Protein AF-A0A7J9B0L3-F1 (afdb_monomer)

Mean predicted aligned error: 8.23 Å

Foldseek 3Di:
DPPPFAQPFDEPDDDPDDDPLQVLCCVQQVDGDPDAPPQKDALVVLCVSQPDDDPPDDPSNVSNNVLSVVQSCCDVAAFPDPPPRIGGCVVSVLSPPVVSVRRYNSVNVSVVNQVVQVVVCPDPPHPDGGGHVVVVLVVCCVVPVVSDPPDPDPDDPVVVVD

Organism: NCBI:txid34288

Solvent-accessible surface area (backbone atoms only — not comparable to full-atom values): 9711 Å² total; per-residue (Å²): 125,97,79,78,57,39,55,91,36,46,79,89,77,78,85,81,82,86,70,64,54,54,57,52,29,33,75,61,56,70,49,61,73,95,60,62,74,87,43,29,35,50,49,68,57,51,50,71,74,52,59,95,74,68,90,87,60,53,71,70,56,50,51,24,39,51,44,53,52,53,43,46,46,43,29,67,46,41,51,24,47,89,54,84,58,41,31,61,49,74,57,50,71,48,48,78,45,62,68,66,38,66,45,29,17,54,32,45,54,38,48,54,48,30,51,53,27,54,65,50,37,73,41,95,90,40,93,68,74,48,26,35,57,68,58,54,52,52,51,45,32,72,77,37,62,85,71,42,83,84,72,92,59,82,90,78,61,81,86,75,77,118

pLDDT: mean 83.64, std 11.5, range [45.19, 93.69]

Secondary structure (DSSP, 8-state):
-TT---SSSB-------S--HHHHHHHHHSS--S--SSSEEEHHHHHHHSPPP-TT--HHHHHHHHHHHHHHHIIIIIS---STTEEEGGGGGG-SSHHHHHTB-HHHHHHHHHHHHHHHHTSTT-----S-HHHHHHHHHHH-GGGS----S----TTT--

Sequence (162 aa):
LQLGLLVDGSVLTGSVQSADWRVICYDLLGVIPNNTYGGWVEMAWLRNTFPERGNDSTEVERIRYVQAYILEIIGSYLMLDLSRNLLHLRWLLKLVDFRAAGELSWGSVVLATLYLEMCRATKPNKAKIRGCLSLLQSWARFRFPFLCPRVNHPYTFPLISR

InterPro domains:
  IPR019557 Aminotransferase-like, plant mobile domain [PF10536] (3-151)
  IPR044824 Protein MAINTENANCE OF MERISTEMS-like [PTHR46033] (2-162)

Structure (mmCIF, N/CA/C/O backbone):
data_AF-A0A7J9B0L3-F1
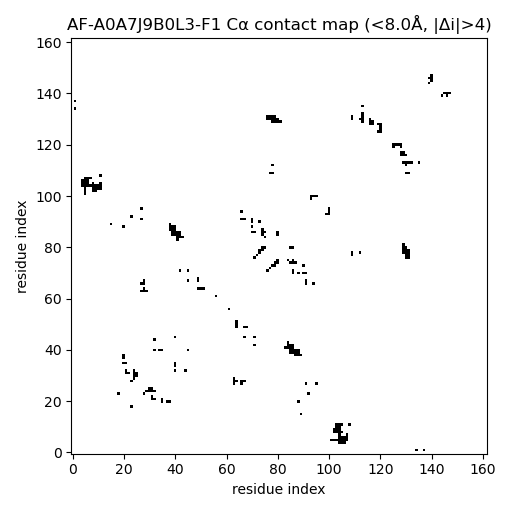#
_entry.id   AF-A0A7J9B0L3-F1
#
loop_
_atom_site.group_PDB
_atom_site.id
_atom_site.type_symbol
_atom_site.label_atom_id
_atom_site.label_alt_id
_atom_site.label_comp_id
_atom_site.label_asym_id
_atom_site.label_entity_id
_atom_site.label_seq_id
_atom_site.pdbx_PDB_ins_code
_atom_site.Cartn_x
_atom_site.Cartn_y
_atom_site.Cartn_z
_atom_site.occupancy
_atom_site.B_iso_or_equiv
_atom_site.auth_seq_id
_atom_site.auth_comp_id
_atom_site.auth_asym_id
_atom_site.auth_atom_id
_atom_site.pdbx_PDB_model_num
ATOM 1 N N . LEU A 1 1 ? -4.421 -9.741 -16.174 1.00 50.06 1 LEU A N 1
ATOM 2 C CA . LEU A 1 1 ? -3.965 -8.765 -15.157 1.00 50.06 1 LEU A CA 1
ATOM 3 C C . LEU A 1 1 ? -3.734 -9.504 -13.845 1.00 50.06 1 LEU A C 1
ATOM 5 O O . LEU A 1 1 ? -4.683 -10.041 -13.303 1.00 50.06 1 LEU A O 1
ATOM 9 N N . GLN A 1 2 ? -2.496 -9.602 -13.366 1.00 66.06 2 GLN A N 1
ATOM 10 C CA . GLN A 1 2 ? -2.118 -10.581 -12.332 1.00 66.06 2 GLN A CA 1
ATOM 11 C C . GLN A 1 2 ? -2.416 -10.147 -10.881 1.00 66.06 2 GLN A C 1
ATOM 13 O O . GLN A 1 2 ? -2.356 -10.977 -9.986 1.00 66.06 2 GLN A O 1
ATOM 18 N N . LEU A 1 3 ? -2.743 -8.869 -10.644 1.00 78.06 3 LEU A N 1
ATOM 19 C CA . LEU A 1 3 ? -3.013 -8.323 -9.301 1.00 78.06 3 LEU A CA 1
ATOM 20 C C . LEU A 1 3 ? -4.484 -7.957 -9.049 1.00 78.06 3 LEU A C 1
ATOM 22 O O . LEU A 1 3 ? -4.805 -7.517 -7.954 1.00 78.06 3 LEU A O 1
ATOM 26 N N . GLY A 1 4 ? -5.361 -8.065 -10.054 1.00 86.31 4 GLY A N 1
ATOM 27 C CA . GLY A 1 4 ? -6.782 -7.706 -9.917 1.00 86.31 4 GLY A CA 1
ATOM 28 C C . GLY A 1 4 ? -7.074 -6.226 -9.616 1.00 86.31 4 GLY A C 1
ATOM 29 O O . GLY A 1 4 ? -8.216 -5.888 -9.333 1.00 86.31 4 GLY A O 1
ATOM 30 N N . LEU A 1 5 ? -6.071 -5.342 -9.669 1.00 88.19 5 LEU A N 1
ATOM 31 C CA . LEU A 1 5 ? -6.245 -3.914 -9.395 1.00 88.19 5 LEU A CA 1
ATOM 32 C C . LEU A 1 5 ? -6.997 -3.216 -10.531 1.00 88.19 5 LEU A C 1
ATOM 34 O O . LEU A 1 5 ? -6.662 -3.397 -11.705 1.00 88.19 5 LEU A O 1
ATOM 38 N N . LEU A 1 6 ? -7.957 -2.368 -10.166 1.00 90.25 6 LEU A N 1
ATOM 39 C CA . LEU A 1 6 ? -8.759 -1.596 -11.107 1.00 90.25 6 LEU A CA 1
ATOM 40 C C . LEU A 1 6 ? -7.909 -0.515 -11.797 1.00 90.25 6 LEU A C 1
ATOM 42 O O . LEU A 1 6 ? -7.252 0.285 -11.129 1.00 90.25 6 LEU A O 1
ATOM 46 N N . VAL A 1 7 ? -7.910 -0.495 -13.134 1.00 89.44 7 VAL A N 1
ATOM 47 C CA . VAL A 1 7 ? -7.192 0.505 -13.953 1.00 89.44 7 VAL A CA 1
ATOM 48 C C . VAL A 1 7 ? -8.134 1.625 -14.397 1.00 89.44 7 VAL A C 1
ATOM 50 O O . VAL A 1 7 ? -7.773 2.792 -14.301 1.00 89.44 7 VAL A O 1
ATOM 53 N N . ASP A 1 8 ? -9.372 1.305 -14.759 1.00 90.50 8 ASP A N 1
ATOM 54 C CA . ASP A 1 8 ? -10.350 2.279 -15.273 1.00 90.50 8 ASP A CA 1
ATOM 55 C C . ASP A 1 8 ? -11.237 2.884 -14.167 1.00 90.50 8 ASP A C 1
ATOM 57 O O . ASP A 1 8 ? -12.397 3.223 -14.382 1.00 90.50 8 ASP A O 1
ATOM 61 N N . GLY A 1 9 ? -10.694 2.974 -12.951 1.00 89.62 9 GLY A N 1
ATOM 62 C CA . GLY A 1 9 ? -11.375 3.546 -11.792 1.00 89.62 9 GLY A CA 1
ATOM 63 C C . GLY A 1 9 ? -11.290 5.071 -11.715 1.00 89.62 9 GLY A C 1
ATOM 64 O O . GLY A 1 9 ? -10.645 5.739 -12.526 1.00 89.62 9 GLY A O 1
A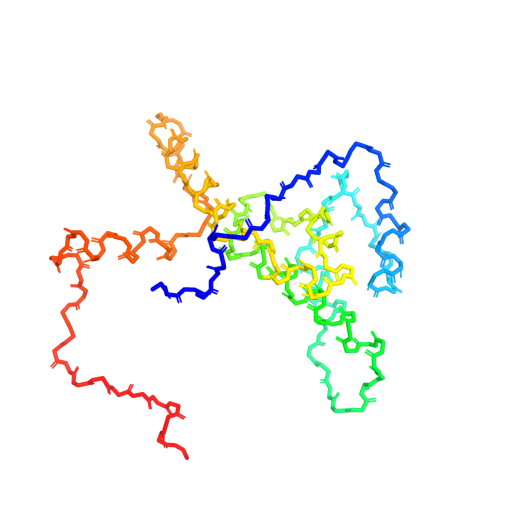TOM 65 N N . SER A 1 10 ? -11.886 5.626 -10.664 1.00 89.81 10 SER A N 1
ATOM 66 C CA . SER A 1 10 ? -11.782 7.049 -10.347 1.00 89.81 10 SER A CA 1
ATOM 67 C C . SER A 1 10 ? -10.334 7.452 -10.036 1.00 89.81 10 SER A C 1
ATOM 69 O O . SER A 1 10 ? -9.545 6.691 -9.459 1.00 89.81 10 SER A O 1
ATOM 71 N N . VAL A 1 11 ? -9.954 8.663 -10.455 1.00 84.31 11 VAL A N 1
ATOM 72 C CA . VAL A 1 11 ? -8.596 9.176 -10.246 1.00 84.31 11 VAL A CA 1
ATOM 73 C C . VAL A 1 11 ? -8.349 9.351 -8.753 1.00 84.31 11 VAL A C 1
ATOM 75 O O . VAL A 1 11 ? -9.135 9.980 -8.045 1.00 84.31 11 VAL A O 1
ATOM 78 N N . LEU A 1 12 ? -7.205 8.855 -8.282 1.00 80.44 12 LEU A N 1
ATOM 79 C CA . LEU A 1 12 ? -6.753 9.081 -6.916 1.00 80.44 12 LEU A CA 1
ATOM 80 C C . LEU A 1 12 ? -6.253 10.529 -6.779 1.00 80.44 12 LEU A C 1
ATOM 82 O O . LEU A 1 12 ? -5.058 10.809 -6.835 1.00 80.44 12 LEU A O 1
ATOM 86 N N . THR A 1 13 ? -7.187 11.468 -6.639 1.00 68.69 13 THR A N 1
ATOM 87 C CA . THR A 1 13 ? -6.906 12.874 -6.337 1.00 68.69 13 THR A CA 1
ATOM 88 C C . THR A 1 13 ? -6.903 13.085 -4.820 1.00 68.69 13 THR A C 1
ATOM 90 O O . THR A 1 13 ? -7.653 12.458 -4.060 1.00 68.69 13 THR A O 1
ATOM 93 N N . GLY A 1 14 ? -5.991 13.925 -4.335 1.00 56.72 14 GLY A N 1
ATOM 94 C CA . GLY A 1 14 ? -5.916 14.272 -2.918 1.00 56.72 14 GLY A CA 1
ATOM 95 C C . GLY A 1 14 ? -4.599 14.936 -2.552 1.00 56.72 14 GLY A C 1
ATOM 96 O O . GLY A 1 14 ? -3.590 14.260 -2.357 1.00 56.72 14 GLY A O 1
ATOM 97 N N . SER A 1 15 ? -4.622 16.262 -2.423 1.00 53.59 15 SER A N 1
ATOM 98 C CA . SER A 1 15 ? -3.609 16.978 -1.653 1.00 53.59 15 SER A CA 1
ATOM 99 C C . SER A 1 15 ? -3.940 16.782 -0.177 1.00 53.59 15 SER A C 1
ATOM 101 O O . SER A 1 15 ? -4.972 17.257 0.286 1.00 53.59 15 SER A O 1
ATOM 103 N N . VAL A 1 16 ? -3.098 16.055 0.558 1.00 59.56 16 VAL A N 1
ATOM 104 C CA . VAL A 1 16 ? -3.222 15.935 2.019 1.00 59.56 16 VAL A CA 1
ATOM 105 C C . VAL A 1 16 ? -2.324 16.986 2.665 1.00 59.56 16 VAL A C 1
ATOM 107 O O . VAL A 1 16 ? -1.353 16.673 3.349 1.00 59.56 16 VAL A O 1
ATOM 110 N N . GLN A 1 17 ? -2.573 18.256 2.351 1.00 51.81 17 GLN A N 1
ATOM 111 C CA . GLN A 1 17 ? -1.905 19.360 3.030 1.00 51.81 17 GLN A CA 1
ATOM 112 C C . GLN A 1 17 ? -2.704 19.651 4.307 1.00 51.81 17 GLN A C 1
ATOM 114 O O . GLN A 1 17 ? -3.838 20.103 4.230 1.00 51.81 17 GLN A O 1
ATOM 119 N N . SER A 1 18 ? -2.110 19.346 5.469 1.00 58.09 18 SER A N 1
ATOM 120 C CA . SER A 1 18 ? -2.652 19.575 6.824 1.00 58.09 18 SER A CA 1
ATOM 121 C C . SER A 1 18 ? -3.698 18.576 7.352 1.00 58.09 18 SER A C 1
ATOM 123 O O . SER A 1 18 ? -4.769 18.959 7.815 1.00 58.09 18 SER A O 1
ATOM 125 N N . ALA A 1 19 ? -3.370 17.285 7.353 1.00 69.06 19 ALA A N 1
ATOM 126 C CA . ALA A 1 19 ? -4.112 16.284 8.118 1.00 69.06 19 ALA A CA 1
ATOM 127 C C . ALA A 1 19 ? -3.502 16.092 9.521 1.00 69.06 19 ALA A C 1
ATOM 129 O O . ALA A 1 19 ? -2.296 15.855 9.630 1.00 69.06 19 ALA A O 1
ATOM 130 N N . ASP A 1 20 ? -4.320 16.136 10.581 1.00 86.31 20 ASP A N 1
ATOM 131 C CA . ASP A 1 20 ? -3.901 15.657 11.904 1.00 86.31 20 ASP A CA 1
ATOM 132 C C . ASP A 1 20 ? -3.884 14.122 11.901 1.00 86.31 20 ASP A C 1
ATOM 134 O O . ASP A 1 20 ? -4.898 13.441 12.074 1.00 86.31 20 ASP A O 1
ATOM 138 N N . TRP A 1 21 ? -2.697 13.568 11.666 1.00 86.62 21 TRP A N 1
ATOM 139 C CA . TRP A 1 21 ? -2.485 12.127 11.574 1.00 86.62 21 TRP A CA 1
ATOM 140 C C . TRP A 1 21 ? -2.813 11.375 12.862 1.00 86.62 21 TRP A C 1
ATOM 142 O O . TRP A 1 21 ? -3.108 10.185 12.795 1.00 86.62 21 TRP A O 1
ATOM 152 N N . ARG A 1 22 ? -2.781 12.037 14.025 1.00 88.25 22 ARG A N 1
ATOM 153 C CA . ARG A 1 22 ? -3.133 11.391 15.293 1.00 88.25 22 ARG A CA 1
ATOM 154 C C . ARG A 1 22 ? -4.634 11.150 15.363 1.00 88.25 22 ARG A C 1
ATOM 156 O O . ARG A 1 22 ? -5.033 10.043 15.708 1.00 88.25 22 ARG A O 1
ATOM 163 N N . VAL A 1 23 ? -5.431 12.149 14.979 1.00 89.19 23 VAL A N 1
ATOM 164 C CA . VAL A 1 23 ? -6.897 12.043 14.907 1.00 89.19 23 VAL A CA 1
ATOM 165 C C . VAL A 1 23 ? -7.299 10.974 13.896 1.00 89.19 23 VAL A C 1
ATOM 167 O O . VAL A 1 23 ? -8.020 10.048 14.240 1.00 89.19 23 VAL A O 1
ATOM 170 N N . ILE A 1 24 ? -6.726 11.008 12.691 1.00 89.56 24 ILE A N 1
ATOM 171 C CA . ILE A 1 24 ? -7.031 10.020 11.642 1.00 89.56 24 ILE A CA 1
ATOM 172 C C . ILE A 1 24 ? -6.706 8.592 12.089 1.00 89.56 24 ILE A C 1
ATOM 174 O O . ILE A 1 24 ? -7.485 7.673 11.843 1.00 89.56 24 ILE A O 1
ATOM 178 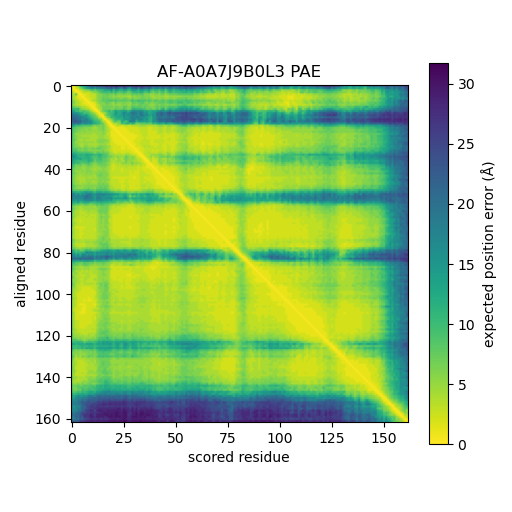N N . CYS A 1 25 ? -5.560 8.385 12.742 1.00 91.00 25 CYS A N 1
ATOM 179 C CA . CYS A 1 25 ? -5.214 7.071 13.276 1.00 91.00 25 CYS A CA 1
ATOM 180 C C . CYS A 1 25 ? -6.152 6.646 14.410 1.00 91.00 25 CYS A C 1
ATOM 182 O O . CYS A 1 25 ? -6.520 5.479 14.482 1.00 91.00 25 CYS A O 1
ATOM 184 N N . TYR A 1 26 ? -6.571 7.564 15.279 1.00 91.88 26 TYR A N 1
ATOM 185 C CA . TYR A 1 26 ? -7.537 7.236 16.321 1.00 91.88 26 TYR A CA 1
ATOM 186 C C . TYR A 1 26 ? -8.896 6.839 15.732 1.00 91.88 26 TYR A C 1
ATOM 188 O O . TYR A 1 26 ? -9.432 5.793 16.088 1.00 91.88 26 TYR A O 1
ATOM 196 N N . ASP A 1 27 ? -9.410 7.611 14.779 1.00 90.88 27 ASP A N 1
ATOM 197 C CA . ASP A 1 27 ? -10.725 7.371 14.185 1.00 90.88 27 ASP A CA 1
ATOM 198 C C . ASP A 1 27 ? -10.749 6.071 13.377 1.00 90.88 27 ASP A C 1
ATOM 200 O O . ASP A 1 27 ? -11.653 5.247 13.532 1.00 90.88 27 ASP A O 1
ATOM 204 N N . LEU A 1 28 ? -9.727 5.855 12.543 1.00 89.69 28 LEU A N 1
ATOM 205 C CA . LEU A 1 28 ? -9.699 4.728 11.613 1.00 89.69 28 LEU A CA 1
ATOM 206 C C . LEU A 1 28 ? -9.062 3.482 12.215 1.00 89.69 28 LEU A C 1
ATOM 208 O O . LEU A 1 28 ? -9.534 2.391 11.959 1.00 89.69 28 LEU A O 1
ATOM 212 N N . LEU A 1 29 ? -8.028 3.599 13.045 1.00 91.19 29 LEU A N 1
ATOM 213 C CA . LEU A 1 29 ? -7.331 2.439 13.614 1.00 91.19 29 LEU A CA 1
ATOM 214 C C . LEU A 1 29 ? -7.649 2.215 15.100 1.00 91.19 29 LEU A C 1
ATOM 216 O O . LEU A 1 29 ? -7.362 1.146 15.633 1.00 91.19 29 LEU A O 1
ATOM 220 N N . GLY A 1 30 ? -8.257 3.183 15.791 1.00 91.69 30 GLY A N 1
ATOM 221 C CA . GLY A 1 30 ? -8.519 3.108 17.234 1.00 91.69 30 GLY A CA 1
ATOM 222 C C . GLY A 1 30 ? -7.285 3.317 18.109 1.00 91.69 30 GLY A C 1
ATOM 223 O O . GLY A 1 30 ? -7.385 3.223 19.330 1.00 91.69 30 GLY A O 1
ATOM 224 N N . VAL A 1 31 ? -6.120 3.567 17.505 1.00 92.19 31 VAL A N 1
ATOM 225 C CA . VAL A 1 31 ? -4.827 3.641 18.192 1.00 92.19 31 VAL A CA 1
ATOM 226 C C . VAL A 1 31 ? -3.996 4.758 17.577 1.00 92.19 31 VAL A C 1
ATOM 228 O O . VAL A 1 31 ? -3.937 4.910 16.360 1.00 92.19 31 VAL A O 1
ATOM 231 N N . ILE A 1 32 ? -3.321 5.530 18.424 1.00 90.94 32 ILE A N 1
ATOM 232 C CA . ILE A 1 32 ? -2.441 6.618 18.000 1.00 90.94 32 ILE A CA 1
ATOM 233 C C . ILE A 1 32 ? -0.995 6.099 17.983 1.00 90.94 32 ILE A C 1
ATOM 235 O O . ILE A 1 32 ? -0.537 5.588 19.006 1.00 90.94 32 ILE A O 1
ATOM 239 N N . PRO A 1 33 ? -0.251 6.227 16.869 1.00 87.38 33 PRO A N 1
ATOM 240 C CA . PRO A 1 33 ? 1.154 5.846 16.831 1.00 87.38 33 PRO A CA 1
ATOM 241 C C . PRO A 1 33 ? 1.987 6.721 17.768 1.00 87.38 33 PRO A C 1
ATOM 243 O O . PRO A 1 33 ? 1.783 7.933 17.841 1.00 87.38 33 PRO A O 1
ATOM 246 N N . ASN A 1 34 ? 2.989 6.121 18.415 1.00 82.69 34 ASN A N 1
ATOM 247 C CA . ASN A 1 34 ? 3.910 6.849 19.295 1.00 82.69 34 ASN A CA 1
ATOM 248 C C . ASN A 1 34 ? 4.740 7.891 18.537 1.00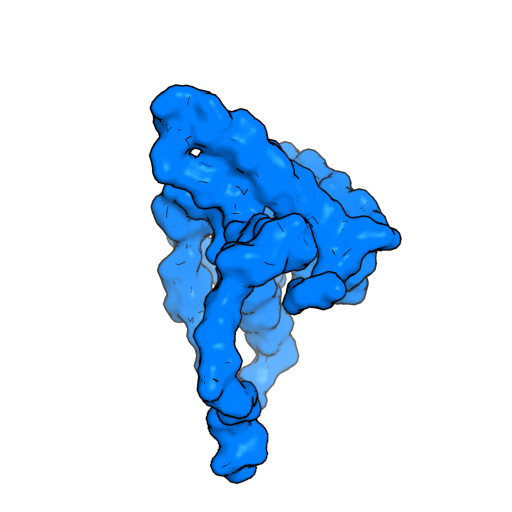 82.69 34 ASN A C 1
ATOM 250 O O . ASN A 1 34 ? 5.130 8.907 19.106 1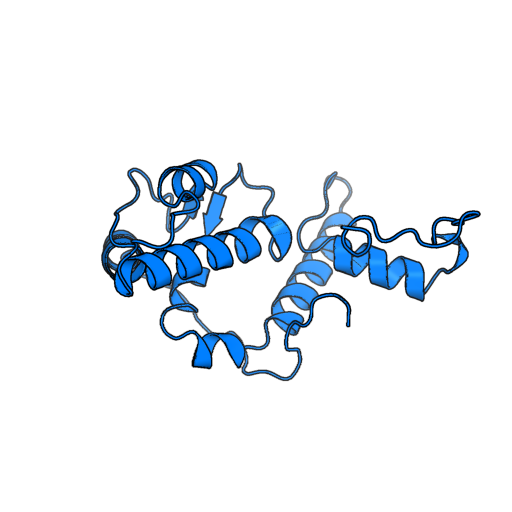.00 82.69 34 ASN A O 1
ATOM 254 N N . ASN A 1 35 ? 5.019 7.637 17.257 1.00 82.69 35 ASN A N 1
ATOM 255 C CA . ASN A 1 35 ? 5.735 8.567 16.405 1.00 82.69 35 ASN A CA 1
ATOM 256 C C . ASN A 1 35 ? 5.145 8.571 14.995 1.00 82.69 35 ASN A C 1
ATOM 258 O O . ASN A 1 35 ? 4.989 7.522 14.369 1.00 82.69 35 ASN A O 1
ATOM 262 N N . THR A 1 36 ? 4.834 9.765 14.498 1.00 82.38 36 THR A N 1
ATOM 263 C CA . THR A 1 36 ? 4.407 9.988 13.117 1.00 82.38 36 THR A CA 1
ATOM 264 C C . THR A 1 36 ? 5.331 11.016 12.484 1.00 82.38 36 THR A C 1
ATOM 266 O O . THR A 1 36 ? 5.266 12.202 12.812 1.00 82.38 36 THR A O 1
ATOM 269 N N . TYR A 1 37 ? 6.174 10.591 11.548 1.00 83.44 37 TYR A N 1
ATOM 270 C CA . TYR A 1 37 ? 7.163 11.460 10.906 1.00 83.44 37 TYR A CA 1
ATOM 271 C C . TYR A 1 37 ? 6.532 12.264 9.762 1.00 83.44 37 TYR A C 1
ATOM 273 O O . TYR A 1 37 ? 6.833 12.031 8.598 1.00 83.44 37 TYR A O 1
ATOM 281 N N . GLY A 1 38 ? 5.592 13.165 10.064 1.00 82.31 38 GLY A N 1
ATOM 282 C CA . GLY A 1 38 ? 4.866 13.921 9.033 1.00 82.31 38 GLY A CA 1
ATOM 283 C C . GLY A 1 38 ? 3.905 13.048 8.218 1.00 82.31 38 GLY A C 1
ATOM 284 O O . GLY A 1 38 ? 3.840 13.159 6.997 1.00 82.31 38 GLY A O 1
ATOM 285 N N . GLY A 1 39 ? 3.188 12.145 8.894 1.00 85.94 39 GLY A N 1
ATOM 286 C CA . GLY A 1 39 ? 2.231 11.2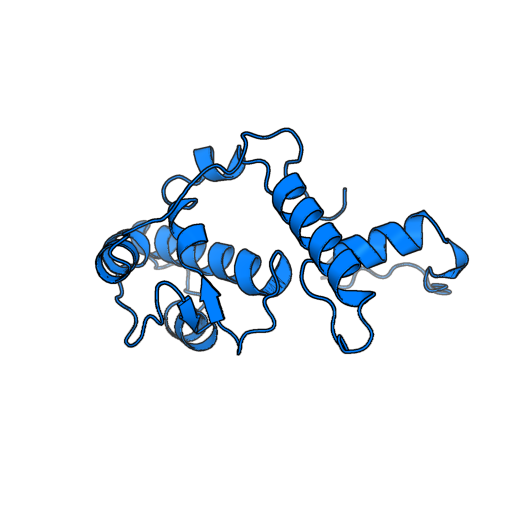24 8.268 1.00 85.94 39 GLY A CA 1
ATOM 287 C C . GLY A 1 39 ? 2.804 9.870 7.879 1.00 85.94 39 GLY A C 1
ATOM 288 O O . GLY A 1 39 ? 2.105 9.075 7.258 1.00 85.94 39 GLY A O 1
ATOM 289 N N . TRP A 1 40 ? 4.050 9.590 8.247 1.00 87.38 40 TRP A N 1
ATOM 290 C CA . TRP A 1 40 ? 4.674 8.285 8.069 1.00 87.38 40 TRP A CA 1
ATOM 291 C C . TRP A 1 40 ? 4.699 7.513 9.384 1.00 87.38 40 TRP A C 1
ATOM 293 O O . TRP A 1 40 ? 5.024 8.089 10.422 1.00 87.38 40 TRP A O 1
ATOM 303 N N . VAL A 1 41 ? 4.398 6.218 9.324 1.00 89.88 41 VAL A N 1
ATOM 304 C CA . VAL A 1 41 ? 4.439 5.295 10.465 1.00 89.88 41 VAL A CA 1
ATOM 305 C C . VAL A 1 41 ? 5.245 4.047 10.115 1.00 89.88 41 VAL A C 1
ATOM 307 O O . VAL A 1 41 ? 5.350 3.677 8.947 1.00 89.88 41 VAL A O 1
ATOM 310 N N . GLU A 1 42 ? 5.837 3.400 11.113 1.00 89.50 42 GLU A N 1
ATOM 311 C CA . GLU A 1 42 ? 6.603 2.168 10.925 1.00 89.50 42 GLU A CA 1
ATOM 312 C C . GLU A 1 42 ? 5.691 0.966 10.644 1.00 89.50 42 GLU A C 1
ATOM 314 O O . GLU A 1 42 ? 4.713 0.726 11.351 1.00 89.50 42 GLU A O 1
ATOM 319 N N . MET A 1 43 ? 6.051 0.150 9.651 1.00 87.94 43 MET A N 1
ATOM 320 C CA . MET A 1 43 ? 5.372 -1.121 9.367 1.00 87.94 43 MET A CA 1
ATOM 321 C C . MET A 1 43 ? 5.433 -2.070 10.566 1.00 87.94 43 MET A C 1
ATOM 323 O O . MET A 1 43 ? 4.472 -2.787 10.826 1.00 87.94 43 MET A O 1
ATOM 327 N N . ALA A 1 44 ? 6.545 -2.071 11.309 1.00 88.88 44 ALA A N 1
ATOM 328 C CA . ALA A 1 44 ? 6.692 -2.894 12.508 1.00 88.88 44 ALA A CA 1
ATOM 329 C C . ALA A 1 44 ? 5.647 -2.527 13.572 1.00 88.88 44 ALA A C 1
ATOM 331 O O . ALA A 1 44 ? 5.019 -3.411 14.148 1.00 88.88 44 ALA A O 1
ATOM 332 N N . TRP A 1 45 ? 5.405 -1.228 13.777 1.00 90.44 45 TRP A N 1
ATOM 333 C CA . TRP A 1 45 ? 4.344 -0.758 14.663 1.00 90.44 45 TRP A CA 1
ATOM 334 C C . TRP A 1 45 ? 2.969 -1.246 14.196 1.00 90.44 45 TRP A C 1
ATOM 336 O O . TRP A 1 45 ? 2.210 -1.775 15.007 1.00 90.44 45 TRP A O 1
ATOM 346 N N . LEU A 1 46 ? 2.667 -1.133 12.898 1.00 90.69 46 LEU A N 1
ATOM 347 C CA . LEU A 1 46 ? 1.376 -1.553 12.346 1.00 90.69 46 LEU A CA 1
ATOM 348 C C . LEU A 1 46 ? 1.127 -3.056 12.567 1.00 90.69 46 LEU A C 1
ATOM 350 O O . LEU A 1 46 ? 0.089 -3.428 13.110 1.00 90.69 46 LEU A O 1
ATOM 354 N N . ARG A 1 47 ? 2.114 -3.903 12.244 1.00 90.00 47 ARG A N 1
ATOM 355 C CA . ARG A 1 47 ? 2.046 -5.364 12.437 1.00 90.00 47 ARG A CA 1
ATOM 356 C C . ARG A 1 47 ? 1.883 -5.767 13.898 1.00 90.00 47 ARG A C 1
ATOM 358 O O . ARG A 1 47 ? 1.092 -6.650 14.206 1.00 90.00 47 ARG A O 1
ATOM 365 N N . ASN A 1 48 ? 2.616 -5.111 14.798 1.00 91.44 48 ASN A N 1
ATOM 366 C CA . ASN A 1 48 ? 2.533 -5.396 16.230 1.00 91.44 48 ASN A CA 1
ATOM 367 C C . ASN A 1 48 ? 1.196 -4.943 16.834 1.00 91.44 48 ASN A C 1
ATOM 369 O O . ASN A 1 48 ? 0.726 -5.546 17.795 1.00 91.44 48 ASN A O 1
ATOM 373 N N . THR A 1 49 ? 0.586 -3.887 16.287 1.00 91.94 49 THR A N 1
ATOM 374 C CA . THR A 1 49 ? -0.683 -3.336 16.790 1.00 91.94 49 THR A CA 1
ATOM 375 C C . THR A 1 49 ? -1.891 -4.136 16.296 1.00 91.94 49 THR A C 1
ATOM 377 O O . THR A 1 49 ? -2.865 -4.299 17.031 1.00 91.94 49 THR A O 1
ATOM 380 N N . PHE A 1 50 ? -1.819 -4.667 15.072 1.00 90.88 50 PHE A N 1
ATOM 381 C CA . PHE A 1 50 ? -2.906 -5.399 14.420 1.00 90.88 50 PHE A CA 1
ATOM 382 C C . PHE A 1 50 ? -2.488 -6.830 14.037 1.00 90.88 50 PHE A C 1
ATOM 384 O O . PHE A 1 50 ? -2.472 -7.159 12.849 1.00 90.88 50 PHE A O 1
ATOM 391 N N . PRO A 1 51 ? -2.152 -7.702 15.010 1.00 86.56 51 PRO A N 1
ATOM 392 C CA . PRO A 1 51 ? -1.918 -9.111 14.718 1.00 86.56 51 PRO A CA 1
ATOM 393 C C . PRO A 1 51 ? -3.208 -9.777 14.225 1.00 86.56 51 PRO A C 1
ATOM 395 O O . PRO A 1 51 ? -4.313 -9.315 14.518 1.00 86.56 51 PRO A O 1
ATOM 398 N N . GLU A 1 52 ? -3.070 -10.879 13.490 1.00 79.69 52 GLU A N 1
ATOM 399 C CA . GLU A 1 52 ? -4.202 -11.687 13.035 1.00 79.69 52 GLU A CA 1
ATOM 400 C C . GLU A 1 52 ? -5.011 -12.173 14.251 1.00 79.69 52 GLU A C 1
ATOM 402 O O . GLU A 1 52 ? -4.480 -12.833 15.148 1.00 79.69 52 GLU A O 1
ATOM 407 N N . ARG A 1 53 ? -6.282 -11.760 14.332 1.00 78.25 53 ARG A N 1
ATOM 408 C CA . ARG A 1 53 ? -7.165 -12.050 15.472 1.00 78.25 53 ARG A CA 1
ATOM 409 C C . ARG A 1 53 ? -8.108 -13.208 15.160 1.00 78.25 53 ARG A C 1
ATOM 411 O O . ARG A 1 53 ? -8.524 -13.389 14.021 1.00 78.25 53 ARG A O 1
ATOM 418 N N . GLY A 1 54 ? -8.480 -13.951 16.203 1.00 72.25 54 GLY A N 1
ATOM 419 C CA . GLY A 1 54 ? -9.477 -15.020 16.129 1.00 72.25 54 GLY A CA 1
ATOM 420 C C . GLY A 1 54 ? -10.905 -14.521 15.861 1.00 72.25 54 GLY A C 1
ATOM 421 O O . GLY A 1 54 ? -11.181 -13.317 15.814 1.00 72.25 54 GLY A O 1
ATOM 422 N N . ASN A 1 55 ? -11.830 -15.472 15.709 1.00 77.69 55 ASN A N 1
ATOM 423 C CA . ASN A 1 55 ? -13.219 -15.217 15.304 1.00 77.69 55 ASN A CA 1
ATOM 424 C C . ASN A 1 55 ? -14.024 -14.341 16.284 1.00 77.69 55 ASN A C 1
ATOM 426 O O . ASN A 1 55 ? -15.022 -13.748 15.873 1.00 77.69 55 ASN A O 1
ATOM 430 N N . ASP A 1 56 ? -13.568 -14.185 17.526 1.00 83.69 56 ASP A N 1
ATOM 431 C CA . ASP A 1 56 ? -14.279 -13.472 18.600 1.00 83.69 56 ASP A CA 1
ATOM 432 C C . ASP A 1 56 ? -14.154 -11.935 18.528 1.00 83.69 56 ASP A C 1
ATOM 434 O O . ASP A 1 56 ? -14.547 -11.222 19.449 1.00 83.69 56 ASP A O 1
ATOM 438 N N . SER A 1 57 ? -13.596 -11.400 17.439 1.00 87.19 57 SER A N 1
ATOM 439 C CA . SER A 1 57 ? -13.442 -9.957 17.219 1.00 87.19 57 SER A CA 1
ATOM 440 C C . SER A 1 57 ? -14.769 -9.254 16.919 1.00 87.19 57 SER A C 1
ATOM 442 O O . SER A 1 57 ? -15.596 -9.747 16.145 1.00 87.19 57 SER A O 1
ATOM 444 N N . THR A 1 58 ? -14.936 -8.053 17.476 1.00 91.31 58 THR A N 1
ATOM 445 C CA . THR A 1 58 ? -16.057 -7.160 17.145 1.00 91.31 58 THR A CA 1
ATOM 446 C C . THR A 1 58 ? -15.958 -6.653 15.702 1.00 91.31 58 THR A C 1
ATOM 448 O O . THR A 1 58 ? -14.876 -6.612 15.112 1.00 91.31 58 THR A O 1
ATOM 451 N N . GLU A 1 59 ? -17.077 -6.216 15.117 1.00 90.94 59 GLU A N 1
ATOM 452 C CA . GLU A 1 59 ? -17.101 -5.671 13.750 1.00 90.94 59 GLU A CA 1
ATOM 453 C C . GLU A 1 59 ? -16.127 -4.493 13.572 1.00 90.94 59 GLU A C 1
ATOM 455 O O . GLU A 1 59 ? -15.362 -4.456 12.609 1.00 90.94 59 GLU A O 1
ATOM 460 N N . VAL A 1 60 ? -16.079 -3.580 14.547 1.00 91.12 60 VAL A N 1
ATOM 461 C CA . VAL A 1 60 ? -15.169 -2.424 14.541 1.00 91.12 60 VAL A CA 1
ATOM 462 C C . VAL A 1 60 ? -13.704 -2.865 14.531 1.00 91.12 60 VAL A C 1
ATOM 464 O O . VAL A 1 60 ? -12.886 -2.302 13.804 1.00 91.12 60 VAL A O 1
ATOM 467 N N . GLU A 1 61 ? -13.350 -3.888 15.307 1.00 91.25 61 GLU A N 1
ATOM 468 C CA . GLU A 1 61 ? -11.985 -4.422 15.329 1.00 91.25 61 GLU A CA 1
ATOM 469 C C . GLU A 1 61 ? -11.611 -5.103 14.013 1.00 91.25 61 GLU A C 1
ATOM 471 O O . GLU A 1 61 ? -10.474 -4.961 13.562 1.00 91.25 61 GLU A O 1
ATOM 476 N N . ARG A 1 62 ? -12.560 -5.789 13.366 1.00 90.94 62 ARG A N 1
ATOM 477 C CA . ARG A 1 62 ? -12.349 -6.381 12.037 1.00 90.94 62 ARG A CA 1
ATOM 478 C C . ARG A 1 62 ? -12.121 -5.306 10.983 1.00 90.94 62 ARG A C 1
ATOM 480 O O . ARG A 1 62 ? -11.183 -5.429 10.204 1.00 90.94 62 ARG A O 1
ATOM 487 N N . ILE A 1 63 ? -12.920 -4.238 10.983 1.00 92.38 63 ILE A N 1
ATOM 488 C CA . ILE A 1 63 ? -12.741 -3.104 10.063 1.00 92.38 63 ILE A CA 1
ATOM 489 C C . ILE A 1 63 ? -11.347 -2.490 10.239 1.00 92.38 63 ILE A C 1
ATOM 491 O O . ILE A 1 63 ? -10.618 -2.346 9.258 1.00 92.38 63 ILE A O 1
ATOM 495 N N . ARG A 1 64 ? -10.938 -2.217 11.485 1.00 93.19 64 ARG A N 1
ATOM 496 C CA . ARG A 1 64 ? -9.608 -1.672 11.817 1.00 93.19 64 ARG A CA 1
ATOM 497 C C . ARG A 1 64 ? -8.475 -2.583 11.357 1.00 93.19 64 ARG A C 1
ATOM 499 O O . ARG A 1 64 ? -7.505 -2.116 10.763 1.00 93.19 64 ARG A O 1
ATOM 506 N N . TYR A 1 65 ? -8.614 -3.887 11.593 1.00 92.75 65 TYR A N 1
ATOM 507 C CA . TYR A 1 65 ? -7.660 -4.887 11.123 1.00 92.75 65 TYR A CA 1
ATOM 508 C C . TYR A 1 65 ? -7.553 -4.881 9.594 1.00 92.75 65 TYR A C 1
ATOM 510 O O . TYR A 1 65 ? -6.449 -4.815 9.061 1.00 92.75 65 TYR A O 1
ATOM 518 N N . VAL A 1 66 ? -8.680 -4.871 8.875 1.00 92.88 66 VAL A N 1
ATOM 519 C CA . VAL A 1 66 ? -8.692 -4.831 7.405 1.00 92.88 66 VAL A CA 1
ATOM 520 C C . VAL A 1 66 ? -8.066 -3.535 6.880 1.00 92.88 66 VAL A C 1
ATOM 522 O O . VAL A 1 66 ? -7.284 -3.580 5.930 1.00 92.88 66 VAL A O 1
ATOM 525 N N . GLN A 1 67 ? -8.337 -2.386 7.507 1.00 93.69 67 GLN A N 1
ATOM 526 C CA . GLN A 1 67 ? -7.703 -1.112 7.149 1.00 93.69 67 GLN A CA 1
ATOM 527 C C . GLN A 1 67 ? -6.184 -1.163 7.331 1.00 93.69 67 GLN A C 1
ATOM 529 O O . GLN A 1 67 ? -5.453 -0.779 6.418 1.00 93.69 67 GLN A O 1
ATOM 534 N N . ALA A 1 68 ? -5.700 -1.673 8.467 1.00 93.44 68 ALA A N 1
ATOM 535 C CA . ALA A 1 68 ? -4.273 -1.862 8.716 1.00 93.44 68 ALA A CA 1
ATOM 536 C C . ALA A 1 68 ? -3.646 -2.843 7.710 1.00 93.44 68 ALA A C 1
ATOM 538 O O . ALA A 1 68 ? -2.605 -2.553 7.126 1.00 93.44 68 ALA A O 1
ATOM 539 N N . TYR A 1 69 ? -4.310 -3.962 7.437 1.00 92.56 69 TYR A N 1
ATOM 540 C CA . TYR A 1 69 ? -3.827 -4.982 6.513 1.00 92.56 69 TYR A CA 1
ATOM 541 C C . TYR A 1 69 ? -3.706 -4.461 5.072 1.00 92.56 69 TYR A C 1
ATOM 543 O O . TYR A 1 69 ? -2.666 -4.613 4.430 1.00 92.56 69 TYR A O 1
ATOM 551 N N . ILE A 1 70 ? -4.732 -3.773 4.558 1.00 92.69 70 ILE A N 1
ATOM 552 C CA . ILE A 1 70 ? -4.683 -3.171 3.217 1.00 92.69 70 ILE A CA 1
ATOM 553 C C . ILE A 1 70 ? -3.623 -2.065 3.164 1.00 92.69 70 ILE A C 1
ATOM 555 O O . ILE A 1 70 ? -2.870 -1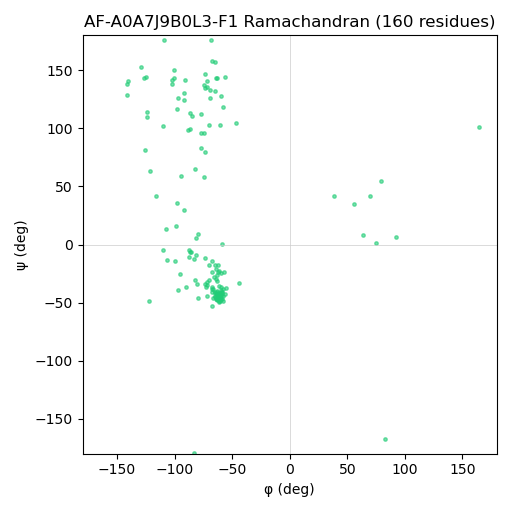.976 2.192 1.00 92.69 70 ILE A O 1
ATOM 559 N N . LEU A 1 71 ? -3.523 -1.239 4.209 1.00 92.25 71 LEU A N 1
ATOM 560 C CA . LEU A 1 71 ? -2.493 -0.208 4.321 1.00 92.25 71 LEU A CA 1
ATOM 561 C C . LEU A 1 71 ? -1.080 -0.809 4.266 1.00 92.25 71 LEU A C 1
ATOM 563 O O . LEU A 1 71 ? -0.200 -0.263 3.591 1.00 92.25 71 LEU A O 1
ATOM 567 N N . GLU A 1 72 ? -0.873 -1.952 4.921 1.00 90.69 72 GLU A N 1
ATOM 568 C CA . GLU A 1 72 ? 0.370 -2.708 4.852 1.00 90.69 72 GLU A CA 1
ATOM 569 C C . GLU A 1 72 ? 0.645 -3.206 3.430 1.00 90.69 72 GLU A C 1
ATOM 571 O O . GLU A 1 72 ? 1.749 -2.995 2.928 1.00 90.69 72 GLU A O 1
ATOM 576 N N . ILE A 1 73 ? -0.332 -3.807 2.743 1.00 90.12 73 ILE A N 1
ATOM 577 C CA . ILE A 1 73 ? -0.178 -4.256 1.347 1.00 90.12 73 ILE A CA 1
ATOM 578 C C . ILE A 1 73 ? 0.210 -3.084 0.438 1.00 90.12 73 ILE A C 1
ATOM 580 O O . ILE A 1 73 ? 1.122 -3.200 -0.388 1.00 90.12 73 ILE A O 1
ATOM 584 N N . ILE A 1 74 ? -0.444 -1.930 0.601 1.00 89.56 74 ILE A N 1
ATOM 585 C CA . ILE A 1 74 ? -0.134 -0.740 -0.191 1.00 89.56 74 ILE A CA 1
ATOM 586 C C . ILE A 1 74 ? 1.311 -0.298 0.061 1.00 89.56 74 ILE A C 1
ATOM 588 O O . ILE A 1 74 ? 2.052 -0.096 -0.898 1.00 89.56 74 ILE A O 1
ATOM 592 N N . GLY A 1 75 ? 1.733 -0.169 1.320 1.00 87.19 75 GLY A N 1
ATOM 593 C CA . GLY A 1 75 ? 3.068 0.333 1.665 1.00 87.19 75 GLY A CA 1
ATOM 594 C C . GLY A 1 75 ? 4.213 -0.652 1.405 1.00 87.19 75 GLY A C 1
ATOM 595 O O . GLY A 1 75 ? 5.311 -0.236 1.037 1.00 87.19 75 GLY A O 1
ATOM 596 N N . SER A 1 76 ? 3.971 -1.949 1.585 1.00 85.19 76 SER A N 1
ATOM 597 C CA . SER A 1 76 ? 5.005 -2.990 1.521 1.00 85.19 76 SER A CA 1
ATOM 598 C C . SER A 1 76 ? 5.118 -3.667 0.158 1.00 85.19 76 SER A C 1
ATOM 600 O O . SER A 1 76 ? 6.186 -4.171 -0.172 1.00 85.19 76 SER A O 1
ATOM 602 N N . TYR A 1 77 ? 4.053 -3.688 -0.645 1.00 86.81 77 TYR A N 1
ATOM 603 C CA . TYR A 1 77 ? 4.039 -4.444 -1.897 1.00 86.81 77 TYR A CA 1
ATOM 604 C C . TYR A 1 77 ? 3.738 -3.572 -3.117 1.00 86.81 77 TYR A C 1
ATOM 606 O O . TYR A 1 77 ? 4.463 -3.623 -4.113 1.00 86.81 77 TYR A O 1
ATOM 614 N N . LEU A 1 78 ? 2.689 -2.747 -3.056 1.00 87.88 78 LEU A N 1
ATOM 615 C CA . LEU A 1 78 ? 2.252 -1.956 -4.212 1.00 87.88 78 LEU A CA 1
ATOM 616 C C . LEU A 1 78 ? 3.109 -0.703 -4.424 1.00 87.88 78 LEU A C 1
ATOM 618 O O . LEU A 1 78 ? 3.561 -0.427 -5.536 1.00 87.88 78 LEU A O 1
ATOM 622 N N . MET A 1 79 ? 3.359 0.025 -3.341 1.00 83.12 79 MET A N 1
ATOM 623 C CA . MET A 1 79 ? 4.084 1.293 -3.300 1.00 83.12 79 MET A CA 1
ATOM 624 C C . MET A 1 79 ? 5.364 1.147 -2.482 1.00 83.12 79 MET A C 1
ATOM 626 O O . MET A 1 79 ? 5.671 2.030 -1.687 1.00 83.12 79 MET A O 1
ATOM 630 N N . LEU A 1 80 ? 6.079 0.025 -2.660 1.00 74.00 80 LEU A N 1
ATOM 631 C CA . LEU A 1 80 ? 7.275 -0.315 -1.889 1.00 74.00 80 LEU A CA 1
ATOM 632 C C . LEU A 1 80 ? 8.222 0.888 -1.804 1.00 74.00 80 LEU A C 1
ATOM 634 O O . LEU A 1 80 ? 8.931 1.226 -2.760 1.00 74.00 80 LEU A O 1
ATOM 638 N N . ASP A 1 81 ? 8.246 1.516 -0.634 1.00 69.12 81 ASP A N 1
ATOM 639 C CA . ASP A 1 81 ? 9.080 2.669 -0.366 1.00 69.12 81 ASP A CA 1
ATOM 640 C C . ASP A 1 81 ? 10.346 2.185 0.354 1.00 69.12 81 ASP A C 1
ATOM 642 O O . ASP A 1 81 ? 10.295 1.683 1.467 1.00 69.12 81 ASP A O 1
ATOM 646 N N . LEU A 1 82 ? 11.529 2.357 -0.250 1.00 60.28 82 LEU A N 1
ATOM 647 C CA . LEU A 1 82 ? 12.837 2.102 0.381 1.00 60.28 82 LEU A CA 1
ATOM 648 C C . LEU A 1 82 ? 13.101 2.924 1.663 1.00 60.28 82 LEU A C 1
ATOM 650 O O . LEU A 1 82 ? 14.194 2.837 2.225 1.00 60.28 82 LEU A O 1
ATOM 654 N N . SER A 1 83 ? 12.161 3.766 2.107 1.00 58.41 83 SER A N 1
ATOM 655 C CA . SER A 1 83 ? 12.328 4.520 3.342 1.00 58.41 83 SER A CA 1
ATOM 656 C C . SER A 1 83 ? 12.072 3.579 4.518 1.00 58.41 83 SER A C 1
ATOM 658 O O . SER A 1 83 ? 10.941 3.336 4.892 1.00 58.41 83 SER A O 1
ATOM 660 N N . ARG A 1 84 ? 13.141 3.002 5.081 1.00 58.94 84 ARG A N 1
ATOM 661 C CA . ARG A 1 84 ? 13.218 2.496 6.471 1.00 58.94 84 ARG A CA 1
ATOM 662 C C . ARG A 1 84 ? 11.957 1.796 7.029 1.00 58.94 84 ARG A C 1
ATOM 664 O O . ARG A 1 84 ? 11.607 2.029 8.178 1.00 58.94 84 ARG A O 1
ATOM 671 N N . ASN A 1 85 ? 11.280 0.949 6.252 1.00 76.88 85 ASN A N 1
ATOM 672 C CA . ASN A 1 85 ? 10.032 0.295 6.671 1.00 76.88 85 ASN A CA 1
ATOM 673 C C . ASN A 1 85 ? 8.928 1.277 7.121 1.00 76.88 85 ASN A C 1
ATOM 675 O O . ASN A 1 85 ? 8.171 0.970 8.038 1.00 76.88 85 ASN A O 1
ATOM 679 N N . LEU A 1 86 ? 8.839 2.452 6.498 1.00 83.44 86 LEU A N 1
ATOM 680 C CA . LEU A 1 86 ? 7.809 3.450 6.758 1.00 83.44 86 LEU A CA 1
ATOM 681 C C . LEU A 1 86 ? 6.715 3.383 5.691 1.00 83.44 86 LEU A C 1
ATOM 683 O O . LEU A 1 86 ? 6.977 3.180 4.507 1.00 83.44 86 LEU A O 1
ATOM 687 N N . LEU A 1 87 ? 5.476 3.603 6.113 1.00 86.69 87 LEU A N 1
ATOM 688 C CA . LEU A 1 87 ? 4.307 3.701 5.248 1.00 86.69 87 LEU A CA 1
ATOM 689 C C . LEU A 1 87 ? 3.597 5.029 5.493 1.00 86.69 87 LEU A C 1
ATOM 691 O O . LEU A 1 87 ? 3.551 5.530 6.616 1.00 86.69 87 LEU A O 1
ATOM 695 N N . HIS A 1 88 ? 3.049 5.615 4.434 1.00 88.12 88 HIS A N 1
ATOM 696 C CA . HIS A 1 88 ? 2.404 6.918 4.519 1.00 88.12 88 HIS A CA 1
ATOM 697 C C . HIS A 1 88 ? 0.899 6.774 4.802 1.00 88.12 88 HIS A C 1
ATOM 699 O O . HIS A 1 88 ? 0.163 6.180 4.017 1.00 88.12 88 HIS A O 1
ATOM 705 N N . LEU A 1 89 ? 0.410 7.411 5.865 1.00 88.75 89 LEU A N 1
ATOM 706 C CA . LEU A 1 89 ? -0.976 7.345 6.349 1.00 88.75 89 LEU A CA 1
ATOM 707 C C . LEU A 1 89 ? -2.013 7.944 5.384 1.00 88.75 89 LEU A C 1
ATOM 709 O O . LEU A 1 89 ? -3.185 7.617 5.467 1.00 88.75 89 LEU A O 1
ATOM 713 N N . ARG A 1 90 ? -1.614 8.767 4.405 1.00 88.25 90 ARG A N 1
ATOM 714 C CA . ARG A 1 90 ? -2.478 9.182 3.275 1.00 88.25 90 ARG A CA 1
ATOM 715 C C . ARG A 1 90 ? -3.289 8.043 2.644 1.00 88.25 90 ARG A C 1
ATOM 717 O O . ARG A 1 90 ? -4.378 8.300 2.150 1.00 88.25 90 ARG A O 1
ATOM 724 N N . TRP A 1 91 ? -2.755 6.820 2.609 1.00 88.12 91 TRP A N 1
ATOM 725 C CA . TRP A 1 91 ? -3.465 5.681 2.030 1.00 88.12 91 TRP A CA 1
ATOM 726 C C . TRP A 1 91 ? -4.618 5.235 2.928 1.00 88.12 91 TRP A C 1
ATOM 728 O O . TRP A 1 91 ? -5.662 4.862 2.415 1.00 88.12 91 TRP A O 1
ATOM 738 N N . LEU A 1 92 ? -4.473 5.381 4.247 1.00 90.06 92 LEU A N 1
ATOM 739 C CA . LEU A 1 92 ? -5.517 5.101 5.230 1.00 90.06 92 LEU A CA 1
ATOM 740 C C . LEU A 1 92 ? -6.747 5.999 5.025 1.00 90.06 92 LEU A C 1
ATOM 742 O O . LEU A 1 92 ? -7.871 5.524 5.121 1.00 90.06 92 LEU A O 1
ATOM 746 N N . LEU A 1 93 ? -6.552 7.262 4.621 1.00 89.12 93 LEU A N 1
ATOM 747 C CA . LEU A 1 93 ? -7.654 8.169 4.258 1.00 89.12 93 LEU A CA 1
ATOM 748 C C . LEU A 1 93 ? -8.487 7.673 3.069 1.00 89.12 93 LEU A C 1
ATOM 750 O O . LEU A 1 93 ? -9.628 8.087 2.900 1.00 89.12 93 LEU A O 1
ATOM 754 N N . LYS A 1 94 ? -7.923 6.808 2.221 1.00 89.50 94 LYS A N 1
ATOM 755 C CA . LYS A 1 94 ? -8.650 6.184 1.110 1.00 89.50 94 LYS A CA 1
ATOM 756 C C . LYS A 1 94 ? -9.368 4.902 1.526 1.00 89.50 94 LYS A C 1
ATOM 758 O O . LYS A 1 94 ? -10.094 4.358 0.711 1.00 89.50 94 LYS A O 1
ATOM 763 N N . LEU A 1 95 ? -9.189 4.447 2.767 1.00 90.19 95 LEU A N 1
ATOM 764 C CA . LEU A 1 95 ? -9.785 3.232 3.328 1.00 90.19 95 LEU A CA 1
ATOM 765 C C . LEU A 1 95 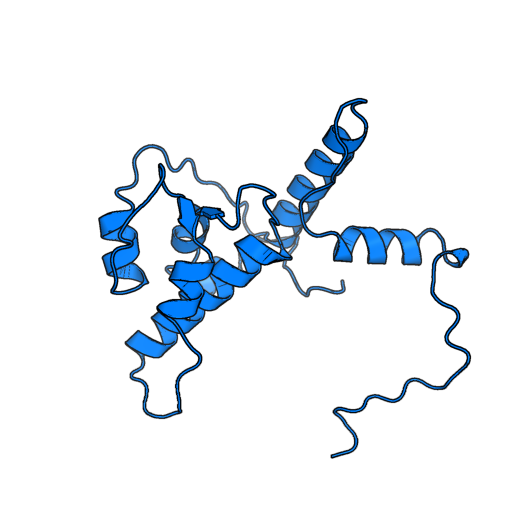? -10.896 3.534 4.348 1.00 90.19 95 LEU A C 1
ATOM 767 O O . LEU A 1 95 ? -11.296 2.642 5.090 1.00 90.19 95 LEU A O 1
ATOM 771 N N . VAL A 1 96 ? -11.383 4.779 4.407 1.00 90.12 96 VAL A N 1
ATOM 772 C CA . VAL A 1 96 ? -12.532 5.161 5.252 1.00 90.12 96 VAL A CA 1
ATOM 773 C C . VAL A 1 96 ? -13.794 4.421 4.804 1.00 90.12 96 VAL A C 1
ATOM 775 O O . VAL A 1 96 ? -14.528 3.895 5.632 1.00 90.12 96 VAL A O 1
ATOM 778 N N . ASP A 1 97 ? -14.004 4.342 3.490 1.00 91.00 97 ASP A N 1
ATOM 779 C CA . ASP A 1 97 ? -15.073 3.576 2.859 1.00 91.00 97 ASP A CA 1
ATOM 780 C C . ASP A 1 97 ? -14.454 2.595 1.861 1.00 91.00 97 ASP A C 1
ATOM 782 O O . ASP A 1 97 ? -13.877 2.997 0.848 1.00 91.00 97 ASP A O 1
ATOM 786 N N . PHE A 1 98 ? -14.572 1.298 2.143 1.00 91.00 98 PHE A N 1
ATOM 787 C CA . PHE A 1 98 ? -14.033 0.248 1.282 1.00 91.00 98 PHE A CA 1
ATOM 788 C C . PHE A 1 98 ? -14.709 0.174 -0.089 1.00 91.00 98 PHE A C 1
ATOM 790 O O . PHE A 1 98 ? -14.062 -0.240 -1.051 1.00 91.00 98 PHE A O 1
ATOM 797 N N . ARG A 1 99 ? -15.980 0.578 -0.210 1.00 92.62 99 ARG A N 1
ATOM 798 C CA . ARG A 1 99 ? -16.678 0.621 -1.500 1.00 92.62 99 ARG A CA 1
ATOM 799 C C . ARG A 1 99 ? -16.056 1.693 -2.381 1.00 92.62 99 ARG A C 1
ATOM 801 O O . ARG A 1 99 ? -15.591 1.377 -3.472 1.00 92.62 99 ARG A O 1
ATOM 808 N N . ALA A 1 100 ? -15.955 2.916 -1.864 1.00 91.56 100 ALA A N 1
ATOM 809 C CA . ALA A 1 100 ? -15.278 4.005 -2.561 1.00 91.56 100 ALA A CA 1
ATOM 810 C C . ALA A 1 100 ? -13.805 3.661 -2.849 1.00 91.56 100 ALA A C 1
ATOM 812 O O . ALA A 1 100 ? -13.303 3.936 -3.937 1.00 91.56 100 ALA A O 1
ATOM 813 N N . ALA A 1 101 ? -13.117 2.999 -1.910 1.00 91.31 101 ALA A N 1
ATOM 814 C CA . ALA A 1 101 ? -11.748 2.532 -2.109 1.00 91.31 101 ALA A CA 1
ATOM 815 C C . ALA A 1 101 ? -11.635 1.558 -3.290 1.00 91.31 101 ALA A C 1
ATOM 817 O O . ALA A 1 101 ? -10.678 1.643 -4.057 1.00 91.31 101 ALA A O 1
ATOM 818 N N . GLY A 1 102 ? -12.593 0.641 -3.448 1.00 90.94 102 GLY A N 1
ATOM 819 C CA . GLY A 1 102 ? -12.617 -0.345 -4.531 1.00 90.94 102 GLY A CA 1
ATOM 820 C C . GLY A 1 102 ? -12.834 0.257 -5.922 1.00 90.94 102 GLY A C 1
ATOM 821 O O . GLY A 1 102 ? -12.411 -0.332 -6.913 1.00 90.94 102 GLY A O 1
ATOM 822 N N . GLU A 1 103 ? -13.435 1.443 -5.999 1.00 93.50 103 GLU A N 1
ATOM 823 C CA . GLU A 1 103 ? -13.688 2.172 -7.249 1.00 93.50 103 GLU A CA 1
ATOM 824 C C . GLU A 1 103 ? -12.499 3.038 -7.694 1.00 93.50 103 GLU A C 1
ATOM 826 O O . GLU A 1 103 ? -12.520 3.617 -8.784 1.00 93.50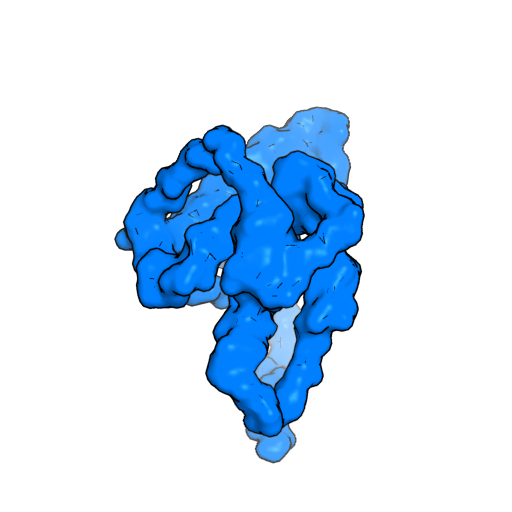 103 GLU A O 1
ATOM 831 N N . LEU A 1 104 ? -11.452 3.155 -6.873 1.00 91.50 104 LEU A N 1
ATOM 832 C CA . LEU A 1 104 ? -10.251 3.914 -7.216 1.00 91.50 104 LEU A CA 1
ATOM 833 C C . LEU A 1 104 ? -9.399 3.172 -8.248 1.00 91.50 104 LEU A C 1
ATOM 835 O O . LEU A 1 104 ? -9.251 1.949 -8.228 1.00 91.50 104 LEU A O 1
ATOM 839 N N . SER A 1 105 ? -8.739 3.947 -9.105 1.00 93.12 105 SER A N 1
ATOM 840 C CA . SER A 1 105 ? -7.785 3.466 -10.104 1.00 93.12 105 SER A CA 1
ATOM 841 C C . SER A 1 105 ? -6.436 3.047 -9.486 1.00 93.12 105 SER A C 1
ATOM 843 O O . SER A 1 105 ? -5.369 3.571 -9.819 1.00 93.12 105 SER A O 1
ATOM 845 N N . TRP A 1 106 ? -6.454 2.096 -8.547 1.00 91.44 106 TRP A N 1
ATOM 846 C CA . TRP A 1 106 ? -5.244 1.583 -7.893 1.00 91.44 106 TRP A CA 1
ATOM 847 C C . TRP A 1 106 ? -4.219 1.059 -8.898 1.00 91.44 106 TRP A C 1
ATOM 849 O O . TRP A 1 106 ? -3.021 1.283 -8.730 1.00 91.44 106 TRP A O 1
ATOM 859 N N . GLY A 1 107 ? -4.683 0.410 -9.967 1.00 92.12 107 GLY A N 1
ATOM 860 C CA . GLY A 1 107 ? -3.837 -0.091 -11.042 1.00 92.12 107 GLY A CA 1
ATOM 861 C C . GLY A 1 107 ? -3.043 1.029 -11.710 1.00 92.12 107 GLY A C 1
ATOM 862 O O . GLY A 1 107 ? -1.825 0.912 -11.839 1.00 92.12 107 GLY A O 1
ATOM 863 N N . SER A 1 108 ? -3.687 2.148 -12.053 1.00 91.75 108 SER A N 1
ATOM 864 C CA . SER A 1 108 ? -2.995 3.287 -12.670 1.00 91.75 108 SER A CA 1
ATOM 865 C C . SER A 1 108 ? -2.016 3.956 -11.715 1.00 91.75 108 SER A C 1
ATOM 867 O O . SER A 1 108 ? -0.916 4.310 -12.131 1.00 91.75 108 SER A O 1
ATOM 869 N N . VAL A 1 109 ? -2.357 4.085 -10.428 1.00 90.62 109 VAL A N 1
ATOM 870 C CA . VAL A 1 109 ? -1.437 4.658 -9.428 1.00 90.62 109 VAL A CA 1
ATOM 871 C C . VAL A 1 109 ? -0.188 3.786 -9.280 1.00 90.62 109 VAL A C 1
ATOM 873 O O . VAL A 1 109 ? 0.931 4.306 -9.256 1.00 90.62 109 VAL A O 1
ATOM 876 N N . VAL A 1 110 ? -0.355 2.460 -9.226 1.00 91.25 110 VAL A N 1
ATOM 877 C CA . VAL A 1 110 ? 0.770 1.519 -9.137 1.00 91.25 110 VAL A CA 1
ATOM 878 C C . VAL A 1 110 ? 1.625 1.578 -10.402 1.00 91.25 110 VAL A C 1
ATOM 880 O O . VAL A 1 110 ? 2.849 1.649 -10.305 1.00 91.25 110 VAL A O 1
ATOM 883 N N . LEU A 1 111 ? 1.003 1.600 -11.585 1.00 91.06 111 LEU A N 1
ATOM 884 C CA . LEU A 1 111 ? 1.707 1.690 -12.866 1.00 91.06 111 LEU A CA 1
ATOM 885 C C . LEU A 1 111 ? 2.482 3.002 -13.011 1.00 91.06 111 LEU A C 1
ATOM 887 O O . LEU A 1 111 ? 3.658 2.977 -13.373 1.00 91.06 111 LEU A O 1
ATOM 891 N N . ALA A 1 112 ? 1.860 4.137 -12.690 1.00 91.44 112 ALA A N 1
ATOM 892 C CA . ALA A 1 112 ? 2.504 5.446 -12.740 1.00 91.44 112 ALA A CA 1
ATOM 893 C C . ALA A 1 112 ? 3.702 5.517 -11.782 1.00 91.44 112 ALA A C 1
ATOM 895 O O . ALA A 1 112 ? 4.774 5.998 -12.156 1.00 91.44 112 ALA A O 1
ATOM 896 N N . THR A 1 113 ? 3.548 4.978 -10.568 1.00 89.12 113 THR A N 1
ATOM 897 C CA . THR A 1 113 ? 4.635 4.900 -9.583 1.00 89.12 113 THR A CA 1
ATOM 898 C C . THR A 1 113 ? 5.774 4.015 -10.087 1.00 89.12 113 THR A C 1
ATOM 900 O O . THR A 1 113 ? 6.931 4.427 -10.045 1.00 89.12 113 THR A O 1
ATOM 903 N N . LEU A 1 114 ? 5.468 2.830 -10.623 1.00 90.94 114 LEU A N 1
ATOM 904 C CA . LEU A 1 114 ? 6.473 1.923 -11.179 1.00 90.94 114 LEU A CA 1
ATOM 905 C C . LEU A 1 114 ? 7.228 2.564 -12.351 1.00 90.94 114 LEU A C 1
ATOM 907 O O . LEU A 1 114 ? 8.454 2.494 -12.400 1.00 90.94 114 LEU A O 1
ATOM 911 N N . TYR A 1 115 ? 6.517 3.222 -13.269 1.00 90.69 115 TYR A N 1
ATOM 912 C CA . TYR A 1 115 ? 7.128 3.926 -14.395 1.00 90.69 115 TYR A CA 1
ATOM 913 C C . TYR A 1 115 ? 8.089 5.021 -13.923 1.00 90.69 115 TYR A C 1
ATOM 915 O O . TYR A 1 115 ? 9.237 5.071 -14.364 1.00 90.69 115 TYR A O 1
ATOM 923 N N . LEU A 1 116 ? 7.665 5.841 -12.956 1.00 89.81 116 LEU A N 1
ATOM 924 C CA . LEU A 1 116 ? 8.511 6.872 -12.360 1.00 89.81 116 LEU A CA 1
ATOM 925 C C . LEU A 1 116 ? 9.783 6.285 -11.730 1.00 89.81 116 LEU A C 1
ATOM 927 O O . LEU A 1 116 ? 10.866 6.854 -11.875 1.00 89.81 116 LEU A O 1
ATOM 931 N N . GLU A 1 117 ? 9.673 5.154 -11.037 1.00 90.12 117 GLU A N 1
ATOM 932 C CA . GLU A 1 117 ? 10.812 4.496 -10.393 1.00 90.12 117 GLU A CA 1
ATOM 933 C C . GLU A 1 117 ? 11.761 3.842 -11.401 1.00 90.12 117 GLU A C 1
ATOM 935 O O . GLU A 1 117 ? 12.976 3.939 -11.230 1.00 90.12 117 GLU A O 1
ATOM 940 N N . MET A 1 118 ? 11.250 3.291 -12.505 1.00 90.31 118 MET A N 1
ATOM 941 C CA . MET A 1 118 ? 12.088 2.856 -13.628 1.00 90.31 118 MET A CA 1
ATOM 942 C C . MET A 1 118 ? 12.843 4.034 -14.253 1.00 90.31 118 MET A C 1
ATOM 944 O O . MET A 1 118 ? 14.049 3.942 -14.468 1.00 90.31 118 MET A O 1
ATOM 948 N N . CYS A 1 119 ? 12.181 5.175 -14.468 1.00 90.06 119 CYS A N 1
ATOM 949 C CA . CYS A 1 119 ? 12.847 6.386 -14.952 1.00 90.06 119 CYS A CA 1
ATOM 950 C C . CYS A 1 119 ? 13.898 6.913 -13.963 1.00 90.06 119 CYS A C 1
ATOM 952 O O . CYS A 1 119 ? 14.895 7.502 -14.369 1.00 90.06 119 CYS A O 1
ATOM 954 N N . ARG A 1 120 ? 13.703 6.728 -12.651 1.00 89.00 120 ARG A N 1
ATOM 955 C CA . ARG A 1 120 ? 14.709 7.084 -11.636 1.00 89.00 120 ARG A CA 1
ATOM 956 C C . ARG A 1 120 ? 15.889 6.119 -11.646 1.00 89.00 120 ARG A C 1
ATOM 958 O O . ARG A 1 120 ? 17.012 6.570 -11.436 1.00 89.00 120 ARG A O 1
ATOM 965 N N . ALA A 1 121 ? 15.645 4.836 -11.890 1.00 89.38 121 ALA A N 1
ATOM 966 C CA . ALA A 1 121 ? 16.658 3.786 -11.903 1.00 89.38 121 ALA A CA 1
ATOM 967 C C . ALA A 1 121 ? 17.709 3.946 -13.010 1.00 89.38 121 ALA A C 1
ATOM 969 O O . ALA A 1 121 ? 18.809 3.427 -12.874 1.00 89.38 121 ALA A O 1
ATOM 970 N N . THR A 1 122 ? 17.413 4.695 -14.076 1.00 89.31 122 THR A N 1
ATOM 971 C CA . THR A 1 122 ? 18.384 4.973 -15.151 1.00 89.31 122 THR A CA 1
ATOM 972 C C . THR A 1 122 ? 19.476 5.965 -14.743 1.00 89.31 122 THR A C 1
ATOM 974 O O . THR A 1 122 ? 20.458 6.135 -15.462 1.00 89.31 122 THR A O 1
ATOM 977 N N . LYS A 1 123 ? 19.331 6.640 -13.594 1.00 90.69 123 LYS A N 1
ATOM 978 C CA . LYS A 1 123 ? 20.334 7.585 -13.096 1.00 90.69 123 LYS A CA 1
ATOM 979 C C . LYS A 1 123 ? 21.543 6.826 -12.531 1.00 90.69 123 LYS A C 1
ATOM 981 O O . LYS A 1 123 ? 21.347 5.909 -11.736 1.00 90.69 123 LYS A O 1
ATOM 986 N N . PRO A 1 124 ? 22.785 7.268 -12.807 1.00 83.06 124 PRO A N 1
ATOM 987 C CA . PRO A 1 124 ? 24.005 6.517 -12.479 1.00 83.06 124 PRO A CA 1
ATOM 988 C C . PRO A 1 124 ? 24.191 6.215 -10.981 1.00 83.06 124 PRO A C 1
ATOM 990 O O . PRO A 1 124 ? 24.817 5.225 -10.628 1.00 83.06 124 PRO A O 1
ATOM 993 N N . ASN A 1 125 ? 23.592 7.012 -10.089 1.00 85.00 125 ASN A N 1
ATOM 994 C CA . ASN A 1 125 ? 23.714 6.846 -8.635 1.00 85.00 125 ASN A CA 1
ATOM 995 C C . ASN A 1 125 ? 22.521 6.103 -7.991 1.00 85.00 125 ASN A C 1
ATOM 997 O O . ASN A 1 125 ? 22.308 6.206 -6.780 1.00 85.00 125 ASN A O 1
ATOM 1001 N N . LYS A 1 126 ? 21.683 5.403 -8.770 1.00 83.38 126 LYS A N 1
ATOM 1002 C CA . LYS A 1 126 ? 20.507 4.680 -8.255 1.00 83.38 126 LYS A CA 1
ATOM 1003 C C . LYS A 1 126 ? 20.695 3.167 -8.345 1.00 83.38 126 LYS A C 1
ATOM 1005 O O . LYS A 1 126 ? 20.486 2.561 -9.382 1.00 83.38 126 LYS A O 1
ATOM 1010 N N . ALA A 1 127 ? 21.016 2.551 -7.207 1.00 79.44 127 ALA A N 1
ATOM 1011 C CA . ALA A 1 127 ? 21.261 1.108 -7.108 1.00 79.44 127 ALA A CA 1
ATOM 1012 C C . ALA A 1 127 ? 20.003 0.245 -6.867 1.00 79.44 127 ALA A C 1
ATOM 1014 O O . ALA A 1 127 ? 20.100 -0.978 -6.823 1.00 79.44 127 ALA A O 1
ATOM 1015 N N . LYS A 1 128 ? 18.829 0.849 -6.633 1.00 82.56 128 LYS A N 1
ATOM 1016 C CA . LYS A 1 128 ? 17.595 0.126 -6.279 1.00 82.56 128 LYS A CA 1
ATOM 1017 C C . LYS A 1 128 ? 16.382 0.741 -6.972 1.00 82.56 128 LYS A C 1
ATOM 1019 O O . LYS A 1 128 ? 16.271 1.965 -7.032 1.00 82.56 128 LYS A O 1
ATOM 1024 N N . ILE A 1 129 ? 15.473 -0.120 -7.430 1.00 84.94 129 ILE A N 1
ATOM 1025 C CA . ILE A 1 129 ? 14.173 0.239 -8.015 1.00 84.94 129 ILE A CA 1
ATOM 1026 C C . ILE A 1 129 ? 13.079 -0.001 -6.968 1.00 84.94 129 ILE A C 1
ATOM 1028 O O . ILE A 1 129 ? 13.157 -0.960 -6.199 1.00 84.94 129 ILE A O 1
ATOM 1032 N N . ARG A 1 130 ? 12.087 0.888 -6.921 1.00 85.12 130 ARG A N 1
ATOM 1033 C CA . ARG A 1 130 ? 10.945 0.859 -5.991 1.00 85.12 130 ARG A CA 1
ATOM 1034 C C . ARG A 1 130 ? 9.645 0.498 -6.710 1.00 85.12 130 ARG A C 1
ATOM 1036 O O . ARG A 1 130 ? 9.609 0.406 -7.936 1.00 85.12 130 ARG A O 1
ATOM 1043 N N . GLY A 1 131 ? 8.572 0.360 -5.934 1.00 86.44 131 GLY A N 1
ATOM 1044 C CA . GLY A 1 131 ? 7.235 0.053 -6.441 1.00 86.44 131 GLY A CA 1
ATOM 1045 C C . GLY A 1 131 ? 7.008 -1.438 -6.687 1.00 86.44 131 GLY A C 1
ATOM 1046 O O . GLY A 1 131 ? 7.777 -2.289 -6.237 1.00 86.44 131 GLY A O 1
ATOM 1047 N N . CYS A 1 132 ? 5.926 -1.760 -7.393 1.00 89.12 132 CYS A N 1
ATOM 1048 C CA . CYS A 1 132 ? 5.477 -3.137 -7.581 1.00 89.12 132 CYS A CA 1
ATOM 1049 C C . CYS A 1 132 ? 6.322 -3.896 -8.625 1.00 89.12 132 CYS A C 1
ATOM 1051 O O . CYS A 1 132 ? 5.951 -4.016 -9.795 1.00 89.12 132 CYS A O 1
ATOM 1053 N N . LEU A 1 133 ? 7.466 -4.441 -8.200 1.00 89.31 133 LEU A N 1
ATOM 1054 C CA . LEU A 1 133 ? 8.390 -5.175 -9.077 1.00 89.31 133 LEU A CA 1
ATOM 1055 C C . LEU A 1 133 ? 7.773 -6.440 -9.680 1.00 89.31 133 LEU A C 1
ATOM 1057 O O . LEU A 1 133 ? 8.159 -6.832 -10.779 1.00 89.31 133 LEU A O 1
ATOM 1061 N N . SER A 1 134 ? 6.786 -7.046 -9.020 1.00 88.38 134 SER A N 1
ATOM 1062 C CA . SER A 1 134 ? 6.040 -8.175 -9.579 1.00 88.38 134 SER A CA 1
ATOM 1063 C C . SER A 1 134 ? 5.368 -7.810 -10.904 1.00 88.38 134 SER A C 1
ATOM 1065 O O . SER A 1 134 ? 5.402 -8.611 -11.832 1.00 88.38 134 SER A O 1
ATOM 1067 N N . LEU A 1 135 ? 4.830 -6.588 -11.051 1.00 89.06 135 LEU A N 1
ATOM 1068 C CA . LEU A 1 135 ? 4.272 -6.132 -12.331 1.00 89.06 135 LEU A CA 1
ATOM 1069 C C . LEU A 1 135 ? 5.347 -6.011 -13.409 1.00 89.06 135 LEU A C 1
ATOM 1071 O O . LEU A 1 135 ? 5.117 -6.428 -14.543 1.00 89.06 135 LEU A O 1
ATOM 1075 N N . LEU A 1 136 ? 6.521 -5.482 -13.056 1.00 89.38 136 LEU A N 1
ATOM 1076 C CA . LEU A 1 136 ? 7.647 -5.389 -13.982 1.00 89.38 136 LEU A CA 1
ATOM 1077 C C . LEU A 1 136 ? 8.121 -6.780 -14.420 1.00 89.38 136 LEU A C 1
ATOM 1079 O O . LEU A 1 136 ? 8.354 -7.007 -15.605 1.00 89.38 136 LEU A O 1
ATOM 1083 N N . GLN A 1 137 ? 8.210 -7.727 -13.485 1.00 89.31 137 GLN A N 1
ATOM 1084 C CA . GLN A 1 137 ? 8.562 -9.117 -13.775 1.00 89.31 137 GLN A CA 1
ATOM 1085 C C . GLN A 1 137 ? 7.530 -9.783 -14.691 1.00 89.31 137 GLN A C 1
ATOM 1087 O O . GLN A 1 137 ? 7.911 -10.430 -15.664 1.00 89.31 137 GLN A O 1
ATOM 1092 N N . SER A 1 138 ? 6.235 -9.608 -14.424 1.00 88.38 138 SER A N 1
ATOM 1093 C CA . SER A 1 138 ? 5.162 -10.138 -15.271 1.00 88.38 138 SER A CA 1
ATOM 1094 C C . SER A 1 138 ? 5.184 -9.535 -16.672 1.00 88.38 138 SER A C 1
ATOM 1096 O O . SER A 1 138 ? 5.070 -10.264 -17.656 1.00 88.38 138 SER A O 1
ATOM 1098 N N . TRP A 1 139 ? 5.392 -8.220 -16.778 1.00 88.69 139 TRP A N 1
ATOM 1099 C CA . TRP A 1 139 ? 5.545 -7.538 -18.060 1.00 88.69 139 TRP A CA 1
ATOM 1100 C C . TRP A 1 139 ? 6.761 -8.056 -18.835 1.00 88.69 139 TRP A C 1
ATOM 1102 O O . TRP A 1 139 ? 6.640 -8.386 -20.014 1.00 88.69 139 TRP A O 1
ATOM 1112 N N . ALA A 1 140 ? 7.912 -8.190 -18.171 1.00 90.62 140 ALA A N 1
ATOM 1113 C CA . ALA A 1 140 ? 9.142 -8.668 -18.792 1.00 90.62 140 ALA A CA 1
ATOM 1114 C C . ALA A 1 140 ? 8.991 -10.108 -19.290 1.00 90.62 140 ALA A C 1
ATOM 1116 O O . ALA A 1 140 ? 9.378 -10.403 -20.411 1.00 90.62 140 ALA A O 1
ATOM 1117 N N . ARG A 1 141 ? 8.357 -10.988 -18.509 1.00 87.88 141 ARG A N 1
ATOM 1118 C CA . ARG A 1 141 ? 8.052 -12.370 -18.914 1.00 87.88 141 ARG A CA 1
ATOM 1119 C C . ARG A 1 141 ? 7.105 -12.437 -20.110 1.00 87.88 141 ARG A C 1
ATOM 1121 O O . ARG A 1 141 ? 7.305 -13.251 -21.004 1.00 87.88 141 ARG A O 1
ATOM 1128 N N . PHE A 1 142 ? 6.096 -11.567 -20.146 1.00 87.00 142 PHE A N 1
ATOM 1129 C CA . PHE A 1 142 ? 5.162 -11.491 -21.268 1.00 87.00 142 PHE A CA 1
ATOM 1130 C C . PHE A 1 142 ? 5.832 -10.981 -22.555 1.00 87.00 142 PHE A C 1
ATOM 1132 O O . PHE A 1 142 ? 5.565 -11.496 -23.636 1.00 87.00 142 PHE A O 1
ATOM 1139 N N . ARG A 1 143 ? 6.711 -9.974 -22.453 1.00 90.38 143 ARG A N 1
ATOM 1140 C CA . ARG A 1 143 ? 7.406 -9.372 -23.606 1.00 90.38 143 ARG A CA 1
ATOM 1141 C C . ARG A 1 143 ? 8.642 -10.145 -24.060 1.00 90.38 143 ARG A C 1
ATOM 1143 O O . ARG A 1 143 ? 8.957 -10.132 -25.245 1.00 90.38 143 ARG A O 1
ATOM 1150 N N . PHE A 1 144 ? 9.322 -10.814 -23.136 1.00 91.50 144 PHE A N 1
ATOM 1151 C CA . PHE A 1 144 ? 10.553 -11.563 -23.360 1.00 91.50 144 PHE A CA 1
ATOM 1152 C C . PHE A 1 144 ? 10.374 -12.999 -22.846 1.00 91.50 144 PHE A C 1
ATOM 1154 O O . PHE A 1 144 ? 10.820 -13.321 -21.743 1.00 91.50 144 PHE A O 1
ATOM 1161 N N . PRO A 1 145 ? 9.749 -13.895 -23.633 1.00 85.38 145 PRO A N 1
ATOM 1162 C CA . PRO A 1 145 ? 9.443 -15.259 -23.191 1.00 85.38 145 PRO A CA 1
ATOM 1163 C C . PRO A 1 145 ? 10.667 -16.069 -22.742 1.00 85.38 145 PRO A C 1
ATOM 1165 O O . PRO A 1 145 ? 10.538 -16.992 -21.945 1.00 85.38 145 PRO A O 1
ATOM 1168 N N . PHE A 1 146 ? 11.869 -15.715 -23.204 1.00 85.88 146 PHE A N 1
ATOM 1169 C CA . PHE A 1 146 ? 13.119 -16.345 -22.771 1.00 85.88 146 PHE A CA 1
ATOM 1170 C C . PHE A 1 146 ? 13.513 -16.015 -21.318 1.00 85.88 146 PHE A C 1
ATOM 1172 O O . PHE A 1 146 ? 14.329 -16.729 -20.744 1.00 85.88 146 PHE A O 1
ATOM 1179 N N . LEU A 1 147 ? 12.940 -14.966 -20.712 1.00 83.44 147 LEU A N 1
ATOM 1180 C CA . LEU A 1 147 ? 13.090 -14.654 -19.283 1.00 83.44 147 LEU A CA 1
ATOM 1181 C C . LEU A 1 147 ? 12.148 -15.483 -18.396 1.00 83.44 147 LEU A C 1
ATOM 1183 O O . LEU A 1 147 ? 12.254 -15.431 -17.167 1.00 83.44 147 LEU A O 1
ATOM 1187 N N . CYS A 1 148 ? 11.197 -16.219 -18.979 1.00 80.19 148 CYS A N 1
ATOM 1188 C CA . CYS A 1 148 ? 10.338 -17.109 -18.212 1.00 80.19 148 CYS A CA 1
ATOM 1189 C C . CYS A 1 148 ? 11.155 -18.294 -17.679 1.00 80.19 148 CYS A C 1
ATOM 1191 O O . CYS A 1 148 ? 11.887 -18.925 -18.447 1.00 80.19 148 CYS A O 1
ATOM 1193 N N . PRO A 1 149 ? 11.021 -18.645 -16.388 1.00 75.06 149 PRO A N 1
ATOM 1194 C CA . PRO A 1 149 ? 11.648 -19.851 -15.872 1.00 75.06 149 PRO A CA 1
ATOM 1195 C C . PRO A 1 149 ? 11.110 -21.064 -16.638 1.00 75.06 149 PRO A C 1
ATOM 1197 O O . PRO A 1 149 ? 9.898 -21.247 -16.754 1.00 75.06 149 PRO A O 1
ATOM 1200 N N . ARG A 1 150 ? 12.015 -21.891 -17.171 1.00 76.00 150 ARG A N 1
ATOM 1201 C CA . ARG A 1 150 ? 11.654 -23.180 -17.767 1.00 76.00 150 ARG A CA 1
ATOM 1202 C C . ARG A 1 150 ? 11.224 -24.119 -16.648 1.00 76.00 150 ARG A C 1
ATOM 1204 O O . ARG A 1 150 ? 12.059 -24.630 -15.907 1.00 76.00 150 ARG A O 1
ATOM 1211 N N . VAL A 1 151 ? 9.919 -24.313 -16.505 1.00 70.56 151 VAL A N 1
ATOM 1212 C CA . VAL A 1 151 ? 9.375 -25.288 -15.563 1.00 70.56 151 VAL A CA 1
ATOM 1213 C C . VAL A 1 151 ? 9.322 -26.631 -16.285 1.00 70.56 151 VAL A C 1
ATOM 1215 O O . VAL A 1 151 ? 8.432 -26.879 -17.091 1.00 70.56 151 VAL A O 1
ATOM 1218 N N . ASN A 1 152 ? 10.309 -27.490 -16.030 1.00 72.75 152 ASN A N 1
ATOM 1219 C CA . ASN A 1 152 ? 10.382 -28.831 -16.629 1.00 72.75 152 ASN A CA 1
ATOM 1220 C C . ASN A 1 152 ? 9.490 -29.851 -15.900 1.00 72.75 152 ASN A C 1
ATOM 1222 O O . ASN A 1 152 ? 9.596 -31.052 -16.142 1.00 72.75 152 ASN A O 1
ATOM 1226 N N . HIS A 1 153 ? 8.690 -29.406 -14.933 1.00 68.88 153 HIS A N 1
ATOM 1227 C CA . HIS A 1 153 ? 7.856 -30.249 -14.083 1.00 68.88 153 HIS A CA 1
ATOM 1228 C C . HIS A 1 153 ? 6.415 -29.732 -14.164 1.00 68.88 153 HIS A C 1
ATOM 1230 O O . HIS A 1 153 ? 6.215 -28.519 -14.263 1.00 68.88 153 HIS A O 1
ATOM 1236 N N . PRO A 1 154 ? 5.403 -30.612 -14.153 1.00 67.31 154 PRO A N 1
ATOM 1237 C CA . PRO A 1 154 ? 4.012 -30.177 -14.115 1.00 67.31 154 PRO A CA 1
ATOM 1238 C C . PRO A 1 154 ? 3.767 -29.274 -12.897 1.00 67.31 154 PRO A C 1
ATOM 1240 O O . PRO A 1 154 ? 4.358 -29.478 -11.837 1.00 67.31 154 PRO A O 1
ATOM 1243 N N . TYR A 1 155 ? 2.912 -28.259 -13.054 1.00 64.00 155 TYR A N 1
ATOM 1244 C CA . TYR A 1 155 ? 2.530 -27.361 -11.963 1.00 64.00 155 TYR A CA 1
ATOM 1245 C C . TYR A 1 155 ? 1.853 -28.158 -10.840 1.00 64.00 155 TYR A C 1
ATOM 1247 O O . TYR A 1 155 ? 0.682 -28.518 -10.944 1.00 64.00 155 TYR A O 1
ATOM 1255 N N . THR A 1 156 ? 2.576 -28.421 -9.755 1.00 57.44 156 THR A N 1
ATOM 1256 C CA . THR A 1 156 ? 1.998 -28.971 -8.527 1.00 57.44 156 THR A CA 1
ATOM 1257 C C . THR A 1 156 ? 1.487 -27.804 -7.689 1.00 57.44 156 THR A C 1
ATOM 1259 O O . THR A 1 156 ? 2.285 -26.992 -7.229 1.00 57.44 156 THR A O 1
ATOM 1262 N N . PHE A 1 157 ? 0.169 -27.684 -7.508 1.00 61.75 157 PHE A N 1
ATOM 1263 C CA . PHE A 1 157 ? -0.437 -26.705 -6.599 1.00 61.75 157 PHE A CA 1
ATOM 1264 C C . PHE A 1 157 ? -0.551 -27.332 -5.202 1.00 61.75 157 PHE A C 1
ATOM 1266 O O . PHE A 1 157 ? -1.511 -28.062 -4.955 1.00 61.75 157 PHE A O 1
ATOM 1273 N N . PRO A 1 158 ? 0.373 -27.060 -4.260 1.00 52.00 158 PRO A N 1
ATOM 1274 C CA . PRO A 1 158 ? 0.424 -27.779 -2.982 1.00 52.00 158 PRO A CA 1
ATOM 1275 C C . PRO A 1 158 ? -0.781 -27.475 -2.080 1.00 52.00 158 PRO A C 1
ATOM 1277 O O . PRO A 1 158 ? -1.021 -28.169 -1.099 1.00 52.00 158 PRO A O 1
ATOM 1280 N N . LEU A 1 159 ? -1.529 -26.419 -2.410 1.00 49.50 159 LEU A N 1
ATOM 1281 C CA . LEU A 1 159 ? -2.703 -25.953 -1.677 1.00 49.50 159 LEU A CA 1
ATOM 1282 C C . LEU A 1 159 ? -4.009 -26.637 -2.112 1.00 49.50 159 LEU A C 1
ATOM 1284 O O . LEU A 1 159 ? -5.015 -26.462 -1.439 1.00 49.50 159 LEU A O 1
ATOM 1288 N N . ILE A 1 160 ? -4.008 -27.392 -3.219 1.00 47.31 160 ILE A N 1
ATOM 1289 C CA . ILE A 1 160 ? -5.194 -28.110 -3.733 1.00 47.31 160 ILE A CA 1
ATOM 1290 C C . ILE A 1 160 ? -5.165 -29.597 -3.329 1.00 47.31 160 ILE A C 1
ATOM 1292 O O . ILE A 1 160 ? -6.173 -30.288 -3.404 1.00 47.31 160 ILE A O 1
ATOM 1296 N N . SER A 1 161 ? -4.023 -30.100 -2.856 1.00 50.19 161 SER A N 1
ATOM 1297 C CA . SER A 1 161 ? -3.817 -31.501 -2.471 1.00 50.19 161 SER A CA 1
ATOM 1298 C C . SER A 1 161 ? -3.943 -31.754 -0.959 1.00 50.19 161 SER A C 1
ATOM 1300 O O . SER A 1 161 ? -3.184 -32.561 -0.421 1.00 50.19 161 SER A O 1
ATOM 1302 N N . ARG A 1 162 ? -4.845 -31.054 -0.262 1.00 45.19 162 ARG A N 1
ATOM 1303 C CA . ARG A 1 162 ? -5.130 -31.274 1.165 1.00 45.19 162 ARG A CA 1
ATOM 1304 C C . ARG A 1 162 ? -6.576 -31.668 1.399 1.00 45.19 162 ARG A C 1
ATOM 1306 O O . ARG A 1 162 ? -7.449 -31.029 0.777 1.00 45.19 162 ARG A O 1
#

Nearest PDB structures (foldseek):
  1s77-assembly1_D  TM=3.923E-01  e=9.018E+00  Escherichia phage T7

Radius of gyration: 18.38 Å; Cα contacts (8 Å, |Δi|>4): 158; chains: 1; bounding box: 41×51×43 Å